Protein AF-A0AAF0ULU1-F1 (afdb_monomer)

Structure (mmCIF, N/CA/C/O backbone):
data_AF-A0AAF0ULU1-F1
#
_entry.id   AF-A0AAF0ULU1-F1
#
loop_
_atom_site.group_PDB
_atom_site.id
_atom_site.type_symbol
_atom_site.label_atom_id
_atom_site.label_alt_id
_atom_site.label_comp_id
_atom_site.label_asym_id
_atom_site.label_entity_id
_atom_site.label_seq_id
_atom_site.pdbx_PDB_ins_code
_atom_site.Cartn_x
_atom_site.Cartn_y
_atom_site.Cartn_z
_atom_site.occupancy
_atom_site.B_iso_or_equiv
_atom_site.auth_seq_id
_atom_site.auth_comp_id
_atom_site.auth_asym_id
_atom_site.auth_atom_id
_atom_site.pdbx_PDB_model_num
ATOM 1 N N . MET A 1 1 ? -6.752 -7.318 22.518 1.00 55.34 1 MET A N 1
ATOM 2 C CA . MET A 1 1 ? -6.557 -7.974 21.208 1.00 55.34 1 MET A CA 1
ATOM 3 C C . MET A 1 1 ? -7.072 -7.016 20.144 1.00 55.34 1 MET A C 1
ATOM 5 O O . MET A 1 1 ? -8.243 -6.676 20.206 1.00 55.34 1 MET A O 1
ATOM 9 N N . ILE A 1 2 ? -6.211 -6.498 19.265 1.00 71.12 2 ILE A N 1
ATOM 10 C CA . ILE A 1 2 ? -6.610 -5.561 18.200 1.00 71.12 2 ILE A CA 1
ATOM 11 C C . ILE A 1 2 ? -6.637 -6.350 16.887 1.00 71.12 2 ILE A C 1
ATOM 13 O O . ILE A 1 2 ? -5.616 -6.914 16.504 1.00 71.12 2 ILE A O 1
ATOM 17 N N . TRP A 1 3 ? -7.793 -6.409 16.223 1.00 75.81 3 TRP A N 1
ATOM 18 C CA . TRP A 1 3 ? -7.937 -6.946 14.866 1.00 75.81 3 TRP A CA 1
ATOM 19 C C . TRP A 1 3 ? -7.928 -5.799 13.843 1.00 75.81 3 TRP A C 1
ATOM 21 O O . TRP A 1 3 ? -8.414 -4.697 14.119 1.00 75.81 3 TRP A O 1
ATOM 31 N N . GLY A 1 4 ? -7.363 -6.044 12.660 1.00 81.94 4 GLY A N 1
ATOM 32 C CA . GLY A 1 4 ? -7.260 -5.053 11.590 1.00 81.94 4 GLY A CA 1
ATOM 33 C C . GLY A 1 4 ? -7.157 -5.692 10.207 1.00 81.94 4 GLY A C 1
ATOM 34 O O . GLY A 1 4 ? -6.882 -6.885 10.093 1.00 81.94 4 GLY A O 1
ATOM 35 N N . THR A 1 5 ? -7.398 -4.901 9.162 1.00 88.88 5 THR A N 1
ATOM 36 C CA . THR A 1 5 ? -7.266 -5.319 7.758 1.00 88.88 5 THR A CA 1
ATOM 37 C C . THR A 1 5 ? -6.171 -4.511 7.067 1.00 88.88 5 THR A C 1
ATOM 39 O O . THR A 1 5 ? -6.006 -3.316 7.330 1.00 88.88 5 THR A O 1
ATOM 42 N N . ILE A 1 6 ? -5.404 -5.180 6.204 1.00 89.81 6 ILE A N 1
ATOM 43 C CA . ILE A 1 6 ? -4.317 -4.588 5.421 1.00 89.81 6 ILE A CA 1
ATOM 44 C C . ILE A 1 6 ? -4.731 -4.612 3.951 1.00 89.81 6 ILE A C 1
ATOM 46 O O . ILE A 1 6 ? -5.063 -5.672 3.424 1.00 89.81 6 ILE A O 1
ATOM 50 N N . PHE A 1 7 ? -4.676 -3.458 3.288 1.00 88.38 7 PHE A N 1
ATOM 51 C CA . PHE A 1 7 ? -4.862 -3.332 1.845 1.00 88.38 7 PHE A CA 1
ATOM 52 C C . PHE A 1 7 ? -3.546 -2.920 1.191 1.00 88.38 7 PHE A C 1
ATOM 54 O O . PHE A 1 7 ?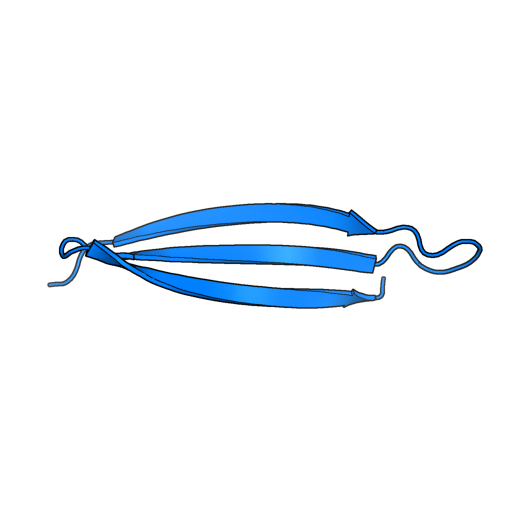 -2.895 -1.973 1.634 1.00 88.38 7 PHE A O 1
ATOM 61 N N . LEU A 1 8 ? -3.178 -3.622 0.120 1.00 91.50 8 LEU A N 1
ATOM 62 C CA . LEU A 1 8 ? -1.982 -3.354 -0.673 1.00 91.50 8 LEU A CA 1
ATOM 63 C C . LEU A 1 8 ? -2.400 -2.936 -2.084 1.00 91.50 8 LEU A C 1
ATOM 65 O O . LEU A 1 8 ? -3.208 -3.616 -2.716 1.00 91.50 8 LEU A O 1
ATOM 69 N N . ARG A 1 9 ? -1.846 -1.830 -2.581 1.00 89.06 9 ARG A N 1
ATOM 70 C CA . ARG A 1 9 ? -1.972 -1.396 -3.980 1.00 89.06 9 ARG A CA 1
ATOM 71 C C . ARG A 1 9 ? -0.596 -1.004 -4.496 1.00 89.06 9 ARG A C 1
ATOM 73 O O . ARG A 1 9 ? 0.131 -0.316 -3.792 1.00 89.06 9 ARG A O 1
ATOM 80 N N . TRP A 1 10 ? -0.254 -1.388 -5.720 1.00 87.25 10 TRP A N 1
ATOM 81 C CA . TRP A 1 10 ? 0.977 -0.945 -6.372 1.00 87.25 10 TRP A CA 1
ATOM 82 C C . TRP A 1 10 ? 0.697 -0.335 -7.742 1.00 87.25 10 TRP A C 1
ATOM 84 O O . TRP A 1 10 ? -0.308 -0.651 -8.381 1.00 87.25 10 TRP A O 1
ATOM 94 N N . GLU A 1 11 ? 1.599 0.533 -8.186 1.00 88.00 11 GLU A N 1
ATOM 95 C CA . GLU A 1 11 ? 1.618 1.085 -9.537 1.00 88.00 11 GLU A CA 1
ATOM 96 C C . GLU A 1 11 ? 3.045 1.093 -10.093 1.00 88.00 11 GLU A C 1
ATOM 98 O O . GLU A 1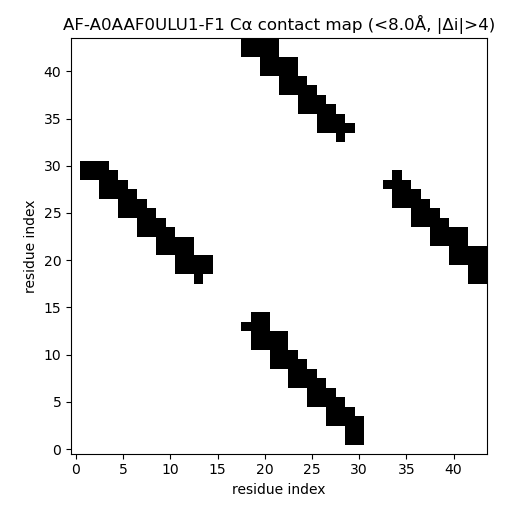 11 ? 4.004 1.374 -9.369 1.00 88.00 11 GLU A O 1
ATOM 103 N N . MET A 1 12 ? 3.179 0.756 -11.378 1.00 83.69 12 MET A N 1
ATOM 104 C CA . MET A 1 12 ? 4.417 0.986 -12.117 1.00 83.69 12 MET A CA 1
ATOM 105 C C . MET A 1 12 ? 4.437 2.431 -12.598 1.00 83.69 12 MET A C 1
ATOM 107 O O . MET A 1 12 ? 3.514 2.880 -13.276 1.00 83.69 12 MET A O 1
ATOM 111 N N . ILE A 1 13 ? 5.511 3.128 -12.265 1.00 81.88 13 ILE A N 1
ATOM 112 C CA . ILE A 1 13 ? 5.809 4.480 -12.705 1.00 81.88 13 ILE A CA 1
ATOM 113 C C . ILE A 1 13 ? 6.993 4.358 -13.652 1.00 81.88 13 ILE A C 1
ATOM 115 O O . ILE A 1 13 ? 8.111 4.075 -13.232 1.00 81.88 13 ILE A O 1
ATOM 119 N N . SER A 1 14 ? 6.733 4.523 -14.944 1.00 78.31 14 SER A N 1
ATOM 120 C CA . SER A 1 14 ? 7.799 4.696 -15.924 1.00 78.31 14 SER A CA 1
ATOM 121 C C . SER A 1 14 ? 8.108 6.185 -15.980 1.00 78.31 14 SER A C 1
ATOM 123 O O . SER A 1 14 ? 7.335 6.933 -16.576 1.00 78.31 14 SER A O 1
ATOM 125 N N . ASP A 1 15 ? 9.203 6.618 -15.358 1.00 67.44 15 ASP A N 1
ATOM 126 C CA . ASP A 1 15 ? 9.806 7.890 -15.750 1.00 67.44 15 ASP A CA 1
ATOM 127 C C . AS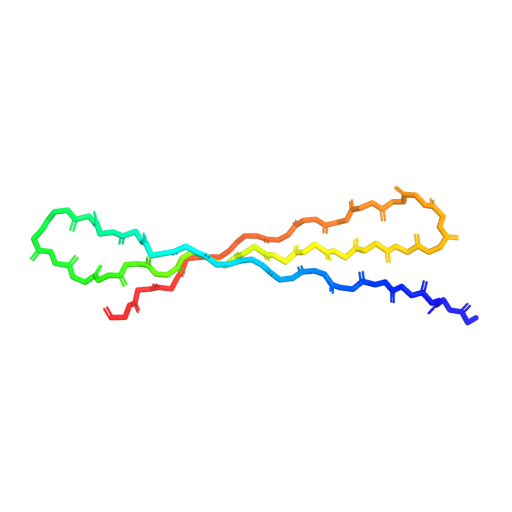P A 1 15 ? 10.512 7.638 -17.083 1.00 67.44 15 ASP A C 1
ATOM 129 O O . ASP A 1 15 ? 11.235 6.652 -17.234 1.00 67.44 15 ASP A O 1
ATOM 133 N N . GLY A 1 16 ? 10.183 8.445 -18.091 1.00 60.78 16 GLY A N 1
ATOM 134 C CA . GLY A 1 16 ? 10.658 8.259 -19.460 1.00 60.78 16 GLY A CA 1
ATOM 135 C C . GLY A 1 16 ? 12.167 8.003 -19.502 1.00 60.78 16 GLY A C 1
ATOM 136 O O . GLY A 1 16 ? 12.944 8.782 -18.961 1.00 60.78 16 GLY A O 1
ATOM 137 N N . ASP A 1 17 ? 12.533 6.903 -20.156 1.00 65.88 17 ASP A N 1
ATOM 138 C CA . ASP A 1 17 ? 13.876 6.429 -20.511 1.00 65.88 17 ASP A CA 1
ATOM 139 C C . ASP A 1 17 ? 14.685 5.541 -19.542 1.00 65.88 17 ASP A C 1
ATOM 141 O O . ASP A 1 17 ? 15.487 4.770 -20.063 1.00 65.88 17 ASP A O 1
ATOM 145 N N . PHE A 1 18 ? 14.485 5.487 -18.216 1.00 56.94 18 PHE A N 1
ATOM 146 C CA . PHE A 1 18 ? 15.231 4.527 -17.363 1.00 56.94 18 PHE A CA 1
ATOM 147 C C . PHE A 1 18 ? 14.502 4.115 -16.070 1.00 56.94 18 PHE A C 1
ATOM 149 O O . PHE A 1 18 ? 13.876 4.943 -15.422 1.00 56.94 18 PHE A O 1
ATOM 156 N N . ALA A 1 19 ? 14.677 2.834 -15.695 1.00 60.56 19 ALA A N 1
ATOM 157 C CA . ALA A 1 19 ? 14.296 2.167 -14.437 1.00 60.56 19 ALA A CA 1
ATOM 158 C C . ALA A 1 19 ? 12.838 2.382 -13.979 1.00 60.56 19 ALA A C 1
ATOM 160 O O . ALA A 1 19 ? 12.471 3.407 -13.405 1.00 60.56 19 ALA A O 1
ATOM 161 N N . GLY A 1 20 ? 11.993 1.369 -14.202 1.00 69.19 20 GLY A N 1
ATOM 162 C CA . GLY A 1 20 ? 10.615 1.380 -13.716 1.00 69.19 20 GLY A CA 1
ATOM 163 C C . GLY A 1 20 ? 10.591 1.562 -12.199 1.00 69.19 20 GLY A C 1
ATOM 164 O O . GLY A 1 20 ? 11.101 0.734 -11.457 1.00 69.19 20 GLY A O 1
ATOM 165 N N . CYS A 1 21 ? 9.988 2.639 -11.715 1.00 75.75 21 CYS A N 1
ATOM 166 C CA . CYS A 1 21 ? 9.781 2.836 -10.291 1.00 75.75 21 CYS A CA 1
ATOM 167 C C . CYS A 1 21 ? 8.500 2.112 -9.879 1.00 75.75 21 CYS A C 1
ATOM 169 O O . CYS A 1 21 ? 7.424 2.376 -10.412 1.00 75.75 21 CYS A O 1
ATOM 171 N N . LEU A 1 22 ? 8.579 1.204 -8.911 1.00 84.81 22 LEU A N 1
ATOM 172 C CA . LEU A 1 22 ? 7.390 0.608 -8.312 1.00 84.81 22 LEU A CA 1
ATOM 173 C C . LEU A 1 22 ? 6.981 1.456 -7.108 1.00 84.81 22 LEU A C 1
ATOM 175 O O . LEU A 1 22 ? 7.728 1.562 -6.131 1.00 84.81 22 LEU A O 1
ATOM 179 N N . ARG A 1 23 ? 5.786 2.0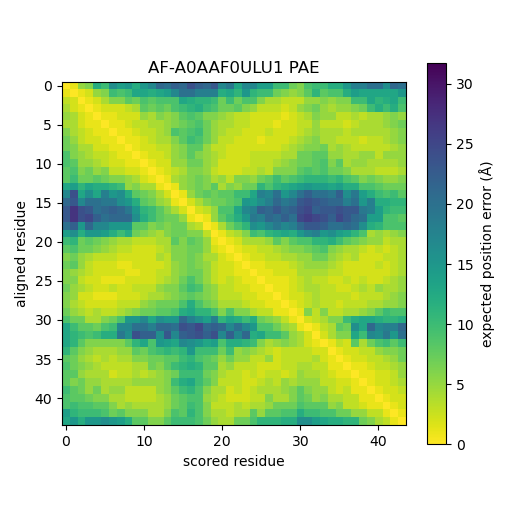48 -7.151 1.00 85.44 23 ARG A N 1
ATOM 180 C CA . ARG A 1 23 ? 5.201 2.712 -5.984 1.00 85.44 23 ARG A CA 1
ATOM 181 C C . ARG A 1 23 ? 4.233 1.758 -5.298 1.00 85.44 23 ARG A C 1
ATOM 183 O O . ARG A 1 23 ? 3.280 1.283 -5.913 1.00 85.44 23 ARG A O 1
ATOM 190 N N . LEU A 1 24 ? 4.478 1.488 -4.018 1.00 89.69 24 LEU A N 1
ATOM 191 C CA . LEU A 1 24 ? 3.640 0.631 -3.181 1.00 89.69 24 LEU A CA 1
ATOM 192 C C . LEU A 1 24 ? 2.893 1.476 -2.145 1.00 89.69 24 LEU A C 1
ATOM 194 O O . LEU A 1 24 ? 3.499 2.279 -1.434 1.00 89.69 24 LEU A O 1
ATOM 198 N N . TYR A 1 25 ? 1.587 1.248 -2.045 1.00 88.75 25 TYR A N 1
ATOM 199 C CA . TYR A 1 25 ? 0.680 1.841 -1.073 1.00 88.75 25 TYR A CA 1
ATOM 200 C C . TYR A 1 25 ? 0.188 0.766 -0.105 1.00 88.75 25 TYR A C 1
ATOM 202 O O . TYR A 1 25 ? -0.425 -0.224 -0.518 1.00 88.75 25 TYR A O 1
ATOM 210 N N . ILE A 1 26 ? 0.431 0.979 1.187 1.00 89.75 26 ILE A N 1
ATOM 211 C CA . ILE A 1 26 ? -0.024 0.099 2.265 1.00 89.75 26 ILE A CA 1
ATOM 212 C C . ILE A 1 26 ? -1.030 0.870 3.110 1.00 89.75 26 ILE A C 1
ATOM 214 O O . ILE A 1 26 ? -0.706 1.917 3.672 1.00 89.75 26 ILE A O 1
ATOM 218 N N . PHE A 1 27 ? -2.241 0.333 3.229 1.00 87.38 27 PHE A N 1
ATOM 219 C CA . PHE A 1 27 ? -3.292 0.899 4.063 1.00 87.38 27 PHE A CA 1
ATOM 220 C C . PHE A 1 27 ? -3.644 -0.082 5.171 1.00 87.38 27 PHE A C 1
ATOM 222 O O . PHE A 1 27 ? -4.094 -1.195 4.903 1.00 87.38 27 PHE A O 1
ATOM 229 N N . VAL A 1 28 ? -3.472 0.342 6.419 1.00 87.12 28 VAL A N 1
ATOM 230 C CA . VAL A 1 28 ? -3.825 -0.464 7.591 1.00 87.12 28 VAL A CA 1
ATOM 231 C C . VAL A 1 28 ? -5.039 0.163 8.259 1.00 87.12 28 VAL A C 1
ATOM 233 O O . VAL A 1 28 ? -5.022 1.350 8.594 1.00 87.12 28 VAL A O 1
ATOM 236 N N . THR A 1 29 ? -6.098 -0.624 8.446 1.00 88.44 29 THR A N 1
ATOM 237 C CA . THR A 1 29 ? -7.296 -0.200 9.181 1.00 88.44 29 THR A CA 1
ATOM 238 C C . THR A 1 29 ? -7.507 -1.086 10.399 1.00 88.44 29 THR A C 1
ATOM 240 O O . THR A 1 29 ? -7.400 -2.309 10.325 1.00 88.44 29 THR A O 1
ATOM 243 N N . PHE A 1 30 ? -7.807 -0.467 11.535 1.00 87.00 30 PHE A N 1
ATOM 244 C CA . PHE A 1 30 ? -8.134 -1.166 12.778 1.00 87.00 30 PHE A CA 1
ATOM 245 C C . PHE A 1 30 ? -9.643 -1.085 13.032 1.00 87.00 30 PHE A C 1
ATOM 247 O O . PHE A 1 30 ? -10.294 -0.168 12.523 1.00 87.00 30 PHE A O 1
ATOM 254 N N . GLY A 1 31 ? -10.200 -2.010 13.823 1.00 73.38 31 GLY A N 1
ATOM 255 C CA . GLY A 1 31 ? -11.616 -2.044 14.240 1.00 73.38 31 GLY A CA 1
ATOM 256 C C . GLY A 1 31 ? -12.063 -0.866 15.128 1.00 73.38 31 GLY A C 1
ATOM 257 O O . GLY A 1 31 ? -12.578 -1.083 16.217 1.00 73.38 31 GLY A O 1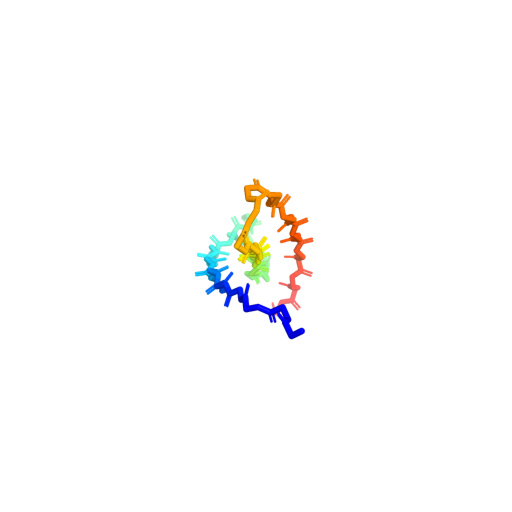
ATOM 258 N N . GLY A 1 32 ? -11.830 0.368 14.668 1.00 67.81 32 GLY A N 1
ATOM 259 C CA . GLY A 1 32 ? -12.074 1.655 15.328 1.00 67.81 32 GLY A CA 1
ATOM 260 C C . GLY A 1 32 ? -11.822 2.876 14.415 1.00 67.81 32 GLY A C 1
ATOM 261 O O . GLY A 1 32 ? -11.471 3.943 14.904 1.00 67.81 32 GLY A O 1
ATOM 262 N N . ALA A 1 33 ? -11.958 2.724 13.090 1.00 61.09 33 ALA A N 1
ATOM 263 C CA . ALA A 1 33 ? -11.941 3.780 12.055 1.00 61.09 33 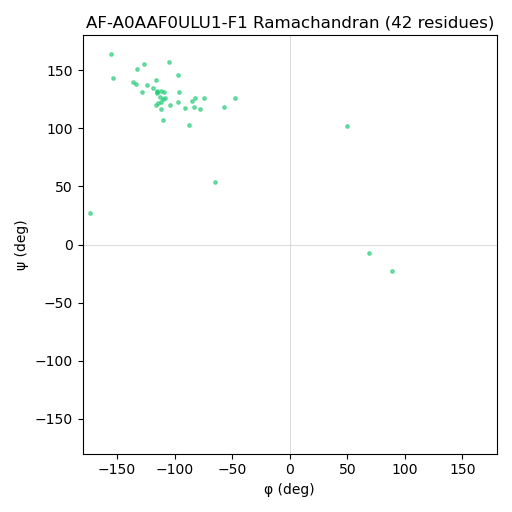ALA A CA 1
ATOM 264 C C . ALA A 1 33 ? -10.617 4.524 11.762 1.00 61.09 33 ALA A C 1
ATOM 266 O O . ALA A 1 33 ? -10.552 5.267 10.782 1.00 61.09 33 ALA A O 1
ATOM 267 N N . LYS A 1 34 ? -9.534 4.318 12.525 1.00 70.19 34 LYS A N 1
ATOM 268 C CA . LYS A 1 34 ? -8.236 4.940 12.203 1.00 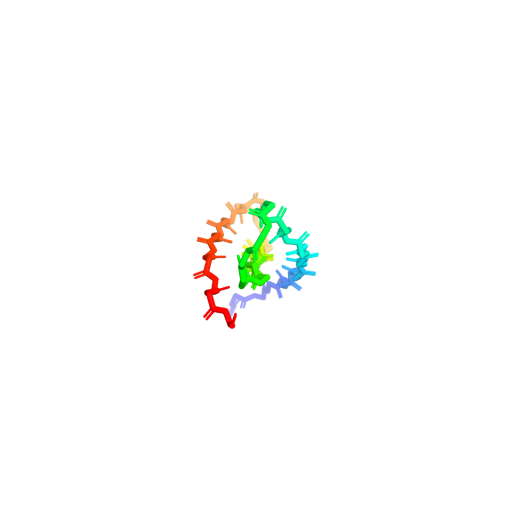70.19 34 LYS A CA 1
ATOM 269 C C . LYS A 1 34 ? -7.531 4.195 11.059 1.00 70.19 34 LYS A C 1
ATOM 271 O O . LYS A 1 34 ? -7.171 3.026 11.209 1.00 70.19 34 LYS A O 1
ATOM 276 N N . LYS A 1 35 ? -7.327 4.893 9.936 1.00 79.69 35 LYS A N 1
ATOM 277 C CA . LYS A 1 35 ? -6.556 4.454 8.759 1.00 79.69 35 LYS A CA 1
ATOM 278 C C . LYS A 1 35 ? -5.132 5.013 8.845 1.00 79.69 35 LYS A C 1
ATOM 280 O O . 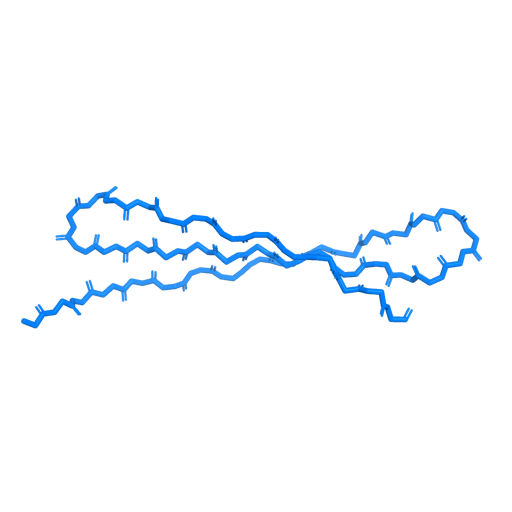LYS A 1 35 ? -4.967 6.203 9.104 1.00 79.69 35 LYS A O 1
ATOM 285 N N . ILE A 1 36 ? -4.120 4.169 8.649 1.00 83.75 36 ILE A N 1
ATOM 286 C CA . ILE A 1 36 ? -2.712 4.580 8.529 1.00 83.75 36 ILE A CA 1
ATOM 287 C C . ILE A 1 36 ? -2.241 4.248 7.115 1.00 83.75 36 ILE A C 1
ATOM 289 O O . ILE A 1 36 ? -2.478 3.138 6.635 1.00 83.75 36 ILE A O 1
ATOM 293 N N . GLU A 1 37 ? -1.603 5.214 6.457 1.00 86.88 37 GLU A N 1
ATOM 294 C CA . GLU A 1 37 ? -1.139 5.099 5.075 1.00 86.88 37 GLU A CA 1
ATOM 295 C C . GLU A 1 37 ? 0.388 5.170 5.026 1.00 86.88 37 GLU A C 1
ATOM 297 O O . GLU A 1 37 ? 0.993 6.060 5.625 1.00 86.88 37 GLU A O 1
ATOM 302 N N . TYR A 1 38 ? 0.998 4.239 4.296 1.00 85.56 38 TYR A N 1
ATOM 303 C CA . TYR A 1 38 ? 2.423 4.249 3.987 1.00 85.56 38 TYR A CA 1
ATOM 304 C C . TYR A 1 38 ? 2.613 4.201 2.472 1.00 85.56 38 TYR A C 1
ATOM 306 O O . TYR A 1 38 ? 1.945 3.425 1.784 1.00 85.56 38 TYR A O 1
ATOM 314 N N . SER A 1 39 ? 3.541 5.010 1.960 1.00 83.44 39 SER A N 1
ATOM 315 C CA . SER A 1 39 ? 3.944 5.012 0.553 1.00 83.44 39 SER A CA 1
ATOM 316 C C . SER A 1 39 ? 5.456 4.898 0.440 1.00 83.44 39 SER A C 1
ATOM 318 O O . SER A 1 39 ? 6.173 5.659 1.093 1.00 83.44 39 SER A O 1
ATOM 320 N N . MET A 1 40 ? 5.937 3.993 -0.409 1.00 83.25 40 MET A N 1
ATOM 321 C CA . MET A 1 40 ? 7.363 3.853 -0.701 1.00 83.25 40 MET A CA 1
ATOM 322 C C . MET A 1 40 ? 7.626 3.768 -2.203 1.00 83.25 40 MET A C 1
ATOM 324 O O . MET A 1 40 ? 6.781 3.285 -2.959 1.00 83.25 40 MET A O 1
ATOM 328 N N . TYR A 1 41 ? 8.809 4.231 -2.603 1.00 81.31 41 TYR A N 1
ATOM 329 C CA . TYR A 1 41 ? 9.323 4.135 -3.964 1.00 81.31 41 TYR A CA 1
ATOM 330 C C . TYR A 1 41 ? 10.444 3.110 -3.994 1.00 81.31 41 TYR A C 1
ATOM 332 O O . TYR A 1 41 ? 11.400 3.216 -3.225 1.00 81.31 41 TYR A O 1
ATOM 340 N N . LEU A 1 42 ? 10.317 2.130 -4.880 1.00 78.25 42 LEU A N 1
ATOM 341 C CA . LEU A 1 42 ? 11.359 1.160 -5.163 1.00 78.25 42 LEU A CA 1
ATOM 342 C C . LEU A 1 42 ? 11.872 1.410 -6.581 1.00 78.25 42 LEU A C 1
ATOM 344 O O . LEU A 1 42 ? 11.108 1.283 -7.537 1.00 78.25 42 LEU A O 1
ATOM 348 N N . MET A 1 43 ? 13.146 1.780 -6.700 1.00 76.00 43 MET A N 1
ATOM 349 C CA . MET A 1 43 ? 13.843 1.814 -7.987 1.00 76.00 43 MET A CA 1
ATOM 350 C C . MET A 1 43 ? 14.337 0.394 -8.276 1.00 76.00 43 MET A C 1
ATOM 352 O O . MET A 1 43 ? 15.100 -0.144 -7.468 1.00 76.00 43 MET A O 1
ATOM 356 N N . ILE A 1 44 ? 13.861 -0.216 -9.365 1.00 68.12 44 ILE A N 1
ATOM 357 C CA . ILE A 1 44 ? 14.329 -1.523 -9.858 1.00 68.12 44 ILE A CA 1
ATOM 358 C C . ILE A 1 44 ? 15.079 -1.384 -11.177 1.00 68.12 44 ILE A C 1
ATOM 360 O O . ILE A 1 44 ? 14.724 -0.488 -11.976 1.00 68.12 44 ILE A O 1
#

Sequence (44 aa):
MIWGTIFLRWEMISDGDFAGCLRLYIFVTFGGAKKIEYSMYLMI

Solvent-accessible surface area (backbone atoms only — not comparable to full-atom values): 2742 Å² total; per-residue (Å²): 138,88,61,68,52,78,48,79,50,73,47,84,41,73,53,90,93,61,57,53,28,41,39,41,40,42,37,40,36,43,90,77,80,54,73,47,79,47,77,50,80,43,84,91

Mean predicted aligned error: 6.98 Å

Radius of gyration: 14.2 Å; Cα contacts (8 Å, |Δi|>4): 83; chains: 1; bounding box: 27×16×42 Å

Secondary structure (DSSP, 8-state):
---EEEEEEEEEE--TTS-PEEEEEEEEEETTS-EEEEEEEEE-

Organism: Solanum verrucosum (NCBI:txid315347)

Foldseek 3Di:
DKDKDKDKDWDWDDPPDDFTKIKIWIWIGIPPGDIDIDIDIDGD

pLDDT: mean 78.97, std 10.11, range [55.34, 91.5]

Nearest PDB structures (foldseek):
  5mmm-assembly1_y  TM=7.908E-01  e=3.244E-01  Spinacia oleracea
  6eri-assembly1_BV  TM=7.768E-01  e=5.704E-01  Spinacia oleracea
  1r8y-assembly2_E  TM=7.004E-01  e=8.308E-01  Mus musculus
  1r8x-assembly1_B-2  T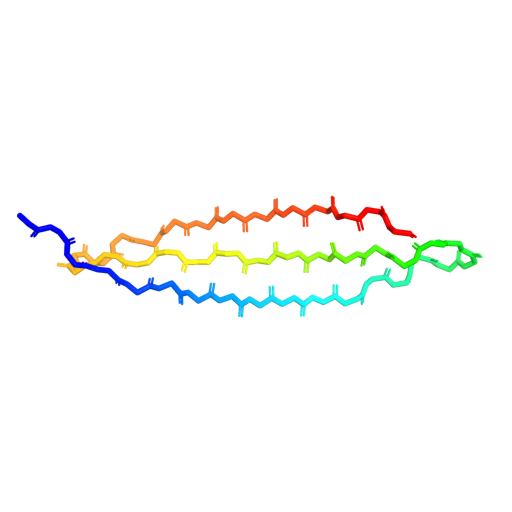M=5.870E-01  e=3.047E-01  Mus musculus
  3uc2-assembly4_D  TM=4.477E-01  e=1.436E-01  Pseudomonas aeruginosa PAO1